Protein AF-A0A6G1KTI2-F1 (afdb_monomer_lite)

Foldseek 3Di:
DDDDVVVCVVVVVVCVVVVCVVVVVQVVVCVLLVNDHDDPPQDPVNVVVLVLQCLQPVHSNDDDPDPDGDPPSVVPDDDDDPDPPPDDDDDDDDPPCPDPVVVVVVVVVVVVVVVVVVVVPD

Organism: NCBI:txid161662

Structure (mmCIF, N/CA/C/O backbone):
data_AF-A0A6G1KTI2-F1
#
_entry.id   AF-A0A6G1KTI2-F1
#
loop_
_atom_site.group_PDB
_atom_site.id
_atom_site.type_symbol
_atom_site.label_atom_id
_atom_site.label_alt_id
_atom_site.label_comp_id
_atom_site.label_asym_id
_atom_site.label_entity_id
_atom_site.label_seq_id
_atom_site.pdbx_PDB_ins_code
_atom_site.Cartn_x
_atom_site.Cartn_y
_atom_site.Cartn_z
_atom_site.occupancy
_atom_site.B_iso_or_equiv
_atom_site.auth_seq_id
_atom_site.auth_comp_id
_atom_site.auth_asym_id
_atom_site.auth_atom_id
_atom_site.pdbx_PDB_model_num
ATOM 1 N N . MET A 1 1 ? 20.269 -8.290 -40.502 1.00 69.94 1 MET A N 1
ATOM 2 C CA . MET A 1 1 ? 21.395 -7.796 -39.679 1.00 69.94 1 MET A CA 1
ATOM 3 C C . MET A 1 1 ? 21.062 -8.122 -38.229 1.00 69.94 1 MET A C 1
ATOM 5 O O . MET A 1 1 ? 19.936 -7.845 -37.837 1.00 69.94 1 MET A O 1
ATOM 9 N N . GLY A 1 2 ? 21.939 -8.809 -37.490 1.00 82.31 2 GLY A N 1
ATOM 10 C CA . GLY A 1 2 ? 21.656 -9.246 -36.113 1.00 82.31 2 GLY A CA 1
ATOM 11 C C . GLY A 1 2 ? 21.571 -8.076 -35.126 1.00 82.31 2 GLY A C 1
ATOM 12 O O . GLY A 1 2 ? 22.158 -7.024 -35.364 1.00 82.31 2 GLY A O 1
ATOM 13 N N . VAL A 1 3 ? 20.826 -8.256 -34.033 1.00 84.88 3 VAL A N 1
ATOM 14 C CA . VAL A 1 3 ? 20.683 -7.242 -32.976 1.00 84.88 3 VAL A CA 1
ATOM 15 C C . VAL A 1 3 ? 22.023 -7.069 -32.238 1.00 84.88 3 VAL A C 1
ATOM 17 O O . VAL A 1 3 ? 22.597 -8.076 -31.815 1.00 84.88 3 VAL A O 1
ATOM 20 N N . PRO A 1 4 ? 22.528 -5.833 -32.052 1.00 86.75 4 PRO A N 1
ATOM 21 C CA . PRO A 1 4 ? 23.785 -5.593 -31.347 1.00 86.75 4 PRO A CA 1
ATOM 22 C C . PRO A 1 4 ? 23.594 -5.777 -29.832 1.00 86.75 4 PRO A C 1
ATOM 24 O O . PRO A 1 4 ? 23.149 -4.872 -29.128 1.00 86.75 4 PRO A O 1
ATOM 27 N N . PHE A 1 5 ? 23.914 -6.967 -29.321 1.00 87.94 5 PHE A N 1
ATOM 28 C CA . PHE A 1 5 ? 23.731 -7.339 -27.911 1.00 87.94 5 PHE A CA 1
ATOM 29 C C . PHE A 1 5 ? 24.566 -6.486 -26.943 1.00 87.94 5 PHE A C 1
ATOM 31 O O . PHE A 1 5 ? 24.117 -6.222 -25.833 1.00 87.94 5 PHE A O 1
ATOM 38 N N . GLU A 1 6 ? 25.734 -5.999 -27.368 1.00 90.19 6 GLU A N 1
ATOM 39 C CA . GLU A 1 6 ? 26.615 -5.132 -26.569 1.00 90.19 6 GLU A CA 1
ATOM 40 C C . GLU A 1 6 ? 25.918 -3.832 -26.148 1.00 90.19 6 GLU A C 1
ATOM 42 O O . GLU A 1 6 ? 26.058 -3.386 -25.011 1.00 90.19 6 GLU A O 1
ATOM 47 N N . ALA A 1 7 ? 25.079 -3.274 -27.026 1.00 89.62 7 ALA A N 1
ATOM 48 C CA . ALA A 1 7 ? 24.274 -2.095 -26.722 1.00 89.62 7 ALA A CA 1
ATOM 49 C C . ALA A 1 7 ? 23.108 -2.399 -25.762 1.00 89.62 7 ALA A C 1
ATOM 51 O O . ALA A 1 7 ? 22.582 -1.485 -25.133 1.00 89.62 7 ALA A O 1
ATOM 52 N N . LEU A 1 8 ? 22.700 -3.667 -25.623 1.00 89.69 8 LEU A N 1
ATOM 53 C CA . LEU A 1 8 ? 21.582 -4.089 -24.772 1.00 89.69 8 LEU A CA 1
ATOM 54 C C . LEU A 1 8 ? 22.004 -4.484 -23.355 1.00 89.69 8 LEU A C 1
ATOM 56 O O . LEU A 1 8 ? 21.176 -4.430 -22.447 1.00 89.69 8 LEU A O 1
ATOM 60 N N . ILE A 1 9 ? 23.275 -4.833 -23.140 1.00 93.25 9 ILE A N 1
ATOM 61 C CA . ILE A 1 9 ? 23.824 -5.149 -21.812 1.00 93.25 9 ILE A CA 1
ATOM 62 C C . ILE A 1 9 ? 23.525 -4.051 -20.772 1.00 93.25 9 ILE A C 1
ATOM 64 O O . ILE A 1 9 ? 22.982 -4.396 -19.718 1.00 93.25 9 ILE A O 1
ATOM 68 N N . PRO A 1 10 ? 23.798 -2.749 -21.014 1.00 93.50 10 PRO A N 1
ATOM 69 C CA . PRO A 1 10 ? 23.527 -1.720 -20.008 1.00 93.50 10 PRO A CA 1
ATOM 70 C C . PRO A 1 10 ? 22.037 -1.624 -19.660 1.00 93.50 10 PRO A C 1
ATOM 72 O O . PRO A 1 10 ? 21.684 -1.515 -18.486 1.00 93.50 10 PRO A O 1
ATOM 75 N N . TYR A 1 11 ? 21.150 -1.749 -20.650 1.00 92.69 11 TYR A N 1
ATOM 76 C CA . TYR A 1 11 ? 19.706 -1.749 -20.415 1.00 92.69 11 TYR A CA 1
ATOM 77 C C . TYR A 1 11 ? 19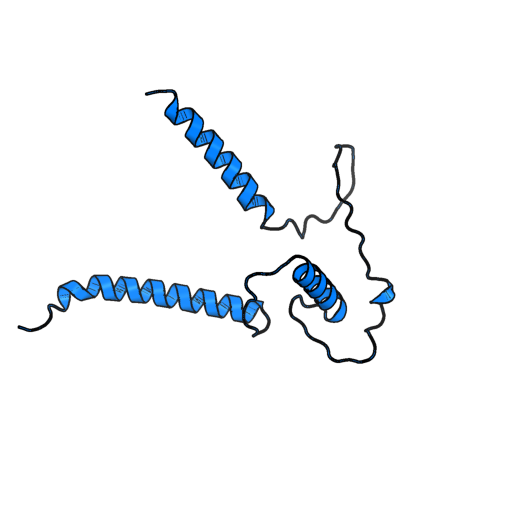.242 -2.999 -19.658 1.00 92.69 11 TYR A C 1
ATOM 79 O O . TYR A 1 11 ? 18.399 -2.896 -18.770 1.00 92.69 11 TYR A O 1
ATOM 87 N N . GLY A 1 12 ? 19.824 -4.167 -19.943 1.00 94.38 12 GLY A N 1
ATOM 88 C CA . GLY A 1 12 ? 19.548 -5.406 -19.215 1.00 94.38 12 GLY A CA 1
ATOM 89 C C . GLY A 1 12 ? 19.921 -5.307 -17.736 1.00 94.38 12 GLY A C 1
ATOM 90 O O . GLY A 1 12 ? 19.139 -5.707 -16.875 1.00 94.38 12 GLY A O 1
ATOM 91 N N . ILE A 1 13 ? 21.070 -4.698 -17.431 1.00 95.00 13 ILE A N 1
ATOM 92 C CA . ILE A 1 13 ? 21.513 -4.453 -16.053 1.00 95.00 13 ILE A CA 1
ATOM 93 C C . ILE A 1 13 ? 20.555 -3.490 -15.335 1.00 95.00 13 ILE A C 1
ATOM 95 O O . ILE A 1 13 ? 20.138 -3.765 -14.209 1.00 95.00 13 ILE A O 1
ATOM 99 N N . MET A 1 14 ? 20.148 -2.395 -15.986 1.00 95.50 14 MET A N 1
ATOM 100 C CA . MET A 1 14 ? 19.168 -1.462 -15.413 1.00 95.50 14 MET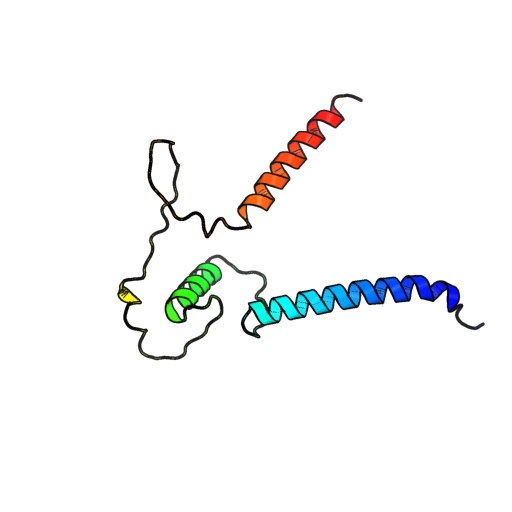 A CA 1
ATOM 101 C C . MET A 1 14 ? 17.837 -2.161 -15.112 1.00 95.50 14 MET A C 1
ATOM 103 O O . MET A 1 14 ? 17.324 -2.059 -13.997 1.00 95.50 14 MET A O 1
ATOM 107 N N . LEU A 1 15 ? 17.300 -2.921 -16.071 1.00 95.31 15 LEU A N 1
ATOM 108 C CA . LEU A 1 15 ? 16.061 -3.679 -15.889 1.00 95.31 15 LEU A CA 1
ATOM 109 C C . LEU A 1 15 ? 16.175 -4.711 -14.763 1.00 95.31 15 LEU A C 1
ATOM 111 O O . LEU A 1 15 ? 15.227 -4.872 -13.997 1.00 95.31 15 LEU A O 1
ATOM 115 N N . ALA A 1 16 ? 17.327 -5.369 -14.621 1.00 96.31 16 ALA A N 1
ATOM 116 C CA . ALA A 1 16 ? 17.562 -6.314 -13.537 1.00 96.31 16 ALA A CA 1
ATOM 117 C C . ALA A 1 16 ? 17.508 -5.624 -12.166 1.00 96.31 16 ALA A C 1
ATOM 119 O O . ALA A 1 16 ? 16.771 -6.072 -11.288 1.00 96.31 16 ALA A O 1
ATOM 120 N N . PHE A 1 17 ? 18.212 -4.504 -11.980 1.00 96.12 17 PHE A N 1
ATOM 121 C CA . PHE A 1 17 ? 18.197 -3.784 -10.703 1.00 96.12 17 PHE A CA 1
ATOM 122 C C . PHE A 1 17 ? 16.821 -3.205 -10.361 1.00 96.12 17 PHE A C 1
ATOM 124 O O . PHE A 1 17 ? 16.372 -3.330 -9.216 1.00 96.12 17 PHE A O 1
ATOM 131 N N . PHE A 1 18 ? 16.112 -2.631 -11.339 1.00 95.88 18 PHE A N 1
ATOM 132 C CA . PHE A 1 18 ? 14.739 -2.163 -11.132 1.00 95.88 18 PHE A CA 1
ATOM 133 C C . PHE A 1 18 ? 13.778 -3.322 -10.845 1.00 95.88 18 PHE A C 1
ATOM 135 O O . PHE A 1 18 ? 12.931 -3.209 -9.958 1.00 95.88 18 PHE A O 1
ATOM 142 N N . GLY A 1 19 ? 13.939 -4.454 -11.532 1.00 96.19 19 GLY A N 1
ATOM 143 C CA . GLY A 1 19 ? 13.144 -5.660 -11.320 1.00 96.19 19 GLY A CA 1
ATOM 144 C C . GLY A 1 19 ? 13.330 -6.239 -9.919 1.00 96.19 19 GLY A C 1
ATOM 145 O O . GLY A 1 19 ? 12.345 -6.473 -9.217 1.00 96.19 19 GLY A O 1
ATOM 146 N N . VAL A 1 20 ? 14.580 -6.400 -9.473 1.00 97.19 20 VAL A N 1
ATOM 147 C CA . VAL A 1 20 ? 14.909 -6.890 -8.125 1.00 97.19 20 VAL A CA 1
ATOM 148 C C . VAL A 1 20 ? 14.385 -5.935 -7.055 1.00 97.19 20 VAL A C 1
ATOM 150 O O . VAL A 1 20 ? 13.742 -6.379 -6.105 1.00 97.19 20 VAL A O 1
ATOM 153 N N . SER A 1 21 ? 14.582 -4.626 -7.225 1.00 96.31 21 SER A N 1
ATOM 154 C CA . SER A 1 21 ? 14.101 -3.623 -6.264 1.00 96.31 21 SER A CA 1
ATOM 155 C C . SER A 1 21 ? 12.571 -3.607 -6.174 1.00 96.31 21 SER A C 1
ATOM 157 O O . SER A 1 21 ? 12.007 -3.605 -5.077 1.00 96.31 21 SER A O 1
ATOM 159 N N . GLY A 1 22 ? 11.880 -3.656 -7.318 1.00 94.88 22 GLY A N 1
ATOM 160 C CA . GLY A 1 22 ? 10.418 -3.685 -7.381 1.00 94.88 22 GLY A CA 1
ATOM 161 C C . GLY A 1 22 ? 9.826 -4.960 -6.778 1.00 94.88 22 GLY A C 1
ATOM 162 O O . GLY A 1 22 ? 8.899 -4.891 -5.965 1.00 94.88 22 GLY A O 1
ATOM 163 N N . ALA A 1 23 ? 10.386 -6.123 -7.117 1.00 94.38 23 ALA A N 1
ATOM 164 C CA . ALA A 1 23 ? 9.966 -7.406 -6.559 1.00 94.38 23 ALA A CA 1
ATOM 165 C C . ALA A 1 23 ? 10.238 -7.487 -5.048 1.00 94.38 23 ALA A C 1
ATOM 167 O O . ALA A 1 23 ? 9.361 -7.910 -4.289 1.00 94.38 23 ALA A O 1
ATOM 168 N N . GLY A 1 24 ? 11.409 -7.018 -4.605 1.00 94.62 24 GLY A N 1
ATOM 169 C CA . GLY A 1 24 ? 11.790 -6.960 -3.196 1.00 94.62 24 GLY A CA 1
ATOM 170 C C . GLY A 1 24 ? 10.813 -6.119 -2.376 1.00 94.62 24 GLY A C 1
ATOM 171 O O . GLY A 1 24 ? 10.233 -6.608 -1.405 1.00 94.62 24 GLY A O 1
ATOM 172 N N . LEU A 1 25 ? 10.540 -4.885 -2.809 1.00 93.19 25 LEU A N 1
ATOM 173 C CA . LEU A 1 25 ? 9.608 -4.000 -2.107 1.00 93.19 25 LEU A CA 1
ATOM 174 C C . LEU A 1 25 ? 8.170 -4.540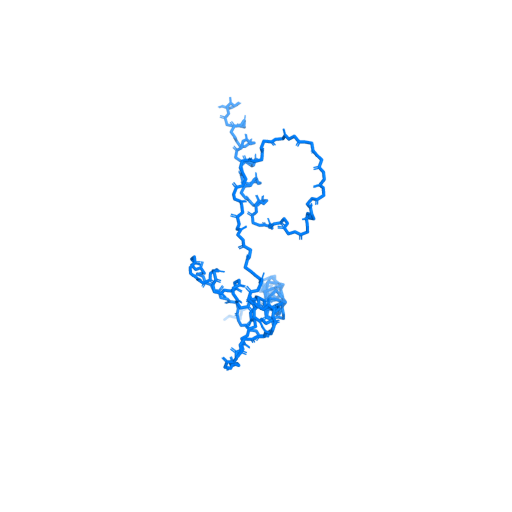 -2.118 1.00 93.19 25 LEU A C 1
ATOM 176 O O . LEU A 1 25 ? 7.463 -4.448 -1.112 1.00 93.19 25 LEU A O 1
ATOM 180 N N . SER A 1 26 ? 7.738 -5.137 -3.231 1.00 90.56 26 SER A N 1
ATOM 181 C CA . SER A 1 26 ? 6.420 -5.771 -3.340 1.00 90.56 26 SER A CA 1
ATOM 182 C C . SER A 1 26 ? 6.265 -6.922 -2.340 1.00 90.56 26 SER A C 1
ATOM 184 O O . SER A 1 26 ? 5.268 -6.992 -1.616 1.00 90.56 26 SER A O 1
ATOM 186 N N . LYS A 1 27 ? 7.286 -7.780 -2.220 1.00 91.81 27 LYS A N 1
ATOM 187 C CA . LYS A 1 27 ? 7.290 -8.900 -1.274 1.00 91.81 27 LYS A CA 1
ATOM 188 C C . LYS A 1 27 ? 7.261 -8.423 0.176 1.00 91.81 27 LYS A C 1
ATOM 190 O O . LYS A 1 27 ? 6.450 -8.928 0.950 1.00 91.81 27 LYS A O 1
ATOM 195 N N . LEU A 1 28 ? 8.078 -7.430 0.529 1.00 92.44 28 LEU A N 1
ATOM 196 C CA . LEU A 1 28 ? 8.099 -6.864 1.881 1.00 92.44 28 LEU A CA 1
ATOM 197 C C . LEU A 1 28 ? 6.739 -6.271 2.263 1.00 92.44 28 LEU A C 1
ATOM 199 O O . LEU A 1 28 ? 6.203 -6.594 3.322 1.00 92.44 28 LEU A O 1
ATOM 203 N N . ARG A 1 29 ? 6.120 -5.487 1.372 1.00 89.44 29 ARG A N 1
ATOM 204 C CA . ARG A 1 29 ? 4.772 -4.939 1.597 1.00 89.44 29 ARG A CA 1
ATOM 205 C C . ARG A 1 29 ? 3.722 -6.037 1.731 1.00 89.44 29 ARG A C 1
ATOM 207 O O . ARG A 1 29 ? 2.785 -5.895 2.511 1.00 89.44 29 ARG A O 1
ATOM 214 N N . HIS A 1 30 ? 3.850 -7.129 0.987 1.00 89.31 30 HIS A N 1
ATOM 215 C CA . HIS A 1 30 ? 2.936 -8.260 1.107 1.00 89.31 30 HIS A CA 1
ATOM 216 C C . HIS A 1 30 ? 3.071 -8.967 2.463 1.00 89.31 30 HIS A C 1
ATOM 218 O O . HIS A 1 30 ? 2.065 -9.308 3.081 1.00 89.31 30 HIS A O 1
ATOM 224 N N . MET A 1 31 ? 4.300 -9.117 2.964 1.00 89.69 31 MET A N 1
ATOM 225 C CA . MET A 1 31 ? 4.569 -9.698 4.283 1.00 89.69 31 MET A CA 1
ATOM 226 C C . MET A 1 31 ? 4.071 -8.796 5.420 1.00 89.69 31 MET A C 1
ATOM 228 O O . MET A 1 31 ? 3.382 -9.277 6.314 1.00 89.69 31 MET A O 1
ATOM 232 N N . GLN A 1 32 ? 4.323 -7.486 5.346 1.00 86.88 32 GLN A N 1
ATOM 233 C CA . GLN A 1 32 ? 3.835 -6.508 6.330 1.00 86.88 32 GLN A CA 1
ATOM 234 C C . GLN A 1 32 ? 2.303 -6.456 6.411 1.00 86.88 32 GLN A C 1
ATOM 236 O O . GLN A 1 32 ? 1.741 -6.214 7.472 1.00 86.88 32 GLN A O 1
ATOM 241 N N . ASN A 1 33 ? 1.611 -6.720 5.301 1.00 88.25 33 ASN A N 1
ATOM 242 C CA . ASN A 1 33 ? 0.149 -6.758 5.248 1.00 88.25 33 ASN A CA 1
ATOM 243 C C . ASN A 1 33 ? -0.448 -8.119 5.652 1.00 88.25 33 ASN A C 1
ATOM 245 O O . ASN A 1 33 ? -1.626 -8.365 5.386 1.00 88.25 33 ASN A O 1
ATOM 249 N N . GLY A 1 34 ? 0.340 -9.014 6.259 1.00 85.06 34 GLY A N 1
ATOM 250 C CA . GLY A 1 34 ? -0.125 -10.336 6.684 1.00 85.06 34 GLY A CA 1
ATOM 251 C C . GLY A 1 34 ? -0.497 -11.243 5.509 1.00 85.06 34 GLY A C 1
ATOM 252 O O . GLY A 1 34 ? -1.454 -12.005 5.595 1.00 85.06 34 GLY A O 1
ATOM 253 N N . GLY A 1 35 ? 0.201 -11.110 4.376 1.00 86.38 35 GLY A N 1
ATOM 254 C CA . GLY A 1 35 ? -0.068 -11.891 3.166 1.00 86.38 35 GLY A CA 1
ATOM 255 C C . GLY A 1 35 ? -1.266 -11.397 2.353 1.00 86.38 35 GLY A C 1
ATOM 256 O O . GLY A 1 35 ? -1.704 -12.067 1.420 1.00 86.38 35 GLY A O 1
ATOM 257 N N . LYS A 1 36 ? -1.811 -10.216 2.663 1.00 86.25 36 LYS A N 1
ATOM 258 C CA . LYS A 1 36 ? -2.872 -9.586 1.866 1.00 86.25 36 LYS A CA 1
ATOM 259 C C . LYS A 1 36 ? -2.286 -8.546 0.907 1.00 86.25 36 LYS A C 1
ATOM 261 O O . LYS A 1 36 ? -1.201 -7.999 1.119 1.00 86.25 36 LYS A O 1
ATOM 266 N N . ARG A 1 37 ? -2.985 -8.287 -0.202 1.00 85.94 37 ARG A N 1
ATOM 267 C CA . ARG A 1 37 ? -2.628 -7.193 -1.122 1.00 85.94 37 ARG A CA 1
ATOM 268 C C . ARG A 1 37 ? -2.893 -5.843 -0.449 1.00 85.94 37 ARG A C 1
ATOM 270 O O . ARG A 1 37 ? -3.861 -5.699 0.293 1.00 85.94 37 ARG A O 1
ATOM 277 N N . GLY A 1 38 ? -2.032 -4.860 -0.710 1.00 85.69 38 GLY A N 1
ATOM 278 C CA . GLY A 1 38 ? -2.220 -3.501 -0.201 1.00 85.69 38 GLY A CA 1
ATOM 279 C C . GLY A 1 38 ? -3.463 -2.853 -0.814 1.00 85.69 38 GLY A C 1
ATOM 280 O O . GLY A 1 38 ? -3.662 -2.936 -2.025 1.00 85.69 38 GLY A O 1
ATOM 281 N N . ARG A 1 39 ? -4.295 -2.213 0.016 1.00 86.56 39 ARG A N 1
ATOM 282 C CA . ARG A 1 39 ? -5.454 -1.446 -0.456 1.00 86.56 39 ARG A CA 1
ATOM 283 C C . ARG A 1 39 ? -4.988 -0.076 -0.953 1.00 86.56 39 ARG A C 1
ATOM 285 O O . ARG A 1 39 ? -4.239 0.611 -0.261 1.00 86.56 39 ARG A O 1
ATOM 292 N N . HIS A 1 40 ? -5.430 0.301 -2.146 1.00 89.19 40 HIS A N 1
ATOM 293 C CA . HIS A 1 40 ? -5.247 1.639 -2.705 1.00 89.19 40 HIS A CA 1
ATOM 294 C C . HIS A 1 40 ? -6.541 2.447 -2.550 1.00 89.19 40 HIS A C 1
ATOM 296 O O . HIS A 1 40 ? -7.603 1.870 -2.330 1.00 89.19 40 HIS A O 1
ATOM 302 N N . SER A 1 41 ? -6.453 3.773 -2.671 1.00 90.19 41 SER A N 1
ATOM 303 C CA . SER A 1 41 ? -7.624 4.666 -2.647 1.00 90.19 41 SER A CA 1
ATOM 304 C C . SER A 1 41 ? -8.461 4.579 -1.359 1.00 90.19 41 SER A C 1
ATOM 306 O O . SER A 1 41 ? -9.684 4.549 -1.410 1.00 90.19 41 SER A O 1
ATOM 308 N N . VAL A 1 42 ? -7.795 4.526 -0.199 1.00 89.00 42 VAL A N 1
ATOM 309 C CA . VAL A 1 42 ? -8.445 4.390 1.116 1.00 89.00 42 VAL A CA 1
ATOM 310 C C . VAL A 1 42 ? -9.133 5.700 1.518 1.00 89.00 42 VAL A C 1
ATOM 312 O O . VAL A 1 42 ? -8.459 6.705 1.788 1.00 89.00 42 VAL A O 1
ATOM 315 N N . ASP A 1 43 ? -10.461 5.671 1.589 1.00 93.31 43 ASP A N 1
ATOM 316 C CA . ASP A 1 43 ? -11.305 6.799 1.981 1.00 93.31 43 ASP A CA 1
ATOM 317 C C . ASP A 1 43 ? -11.388 6.970 3.513 1.00 93.31 43 ASP A C 1
ATOM 319 O O . ASP A 1 43 ? -10.721 6.281 4.293 1.00 93.31 43 ASP A O 1
ATOM 323 N N . GLN A 1 44 ? -12.164 7.954 3.976 1.00 91.62 44 GLN A N 1
ATOM 324 C CA . GLN A 1 44 ? -12.299 8.207 5.415 1.00 91.62 44 GLN A CA 1
ATOM 325 C C . GLN A 1 44 ? -13.071 7.094 6.131 1.00 91.62 44 GLN A C 1
ATOM 327 O O . GLN A 1 44 ? -12.764 6.798 7.287 1.00 91.62 44 GLN A O 1
ATOM 332 N N . TRP A 1 45 ? -14.036 6.466 5.455 1.00 91.44 45 TRP A N 1
ATOM 333 C CA . TRP A 1 45 ? -14.789 5.338 5.996 1.00 91.44 45 TRP A CA 1
ATOM 334 C C . TRP A 1 45 ? -13.880 4.126 6.211 1.00 91.44 45 TRP A C 1
ATOM 336 O O . TRP A 1 45 ? -13.812 3.582 7.313 1.00 91.44 45 TRP A O 1
ATOM 346 N N . ASP A 1 46 ? -13.099 3.762 5.200 1.00 90.81 46 ASP A N 1
ATOM 347 C CA . ASP A 1 46 ? -12.149 2.659 5.238 1.00 90.81 46 ASP A CA 1
ATOM 348 C C . ASP A 1 46 ? -11.105 2.854 6.331 1.00 90.81 46 ASP A C 1
ATOM 350 O O . ASP A 1 46 ? -10.743 1.902 7.018 1.00 90.81 46 ASP A O 1
ATOM 354 N N . ARG A 1 47 ? -10.639 4.087 6.556 1.00 89.25 47 ARG A N 1
ATOM 355 C CA . ARG A 1 47 ? -9.721 4.380 7.668 1.00 89.25 47 ARG A CA 1
ATOM 356 C C . ARG A 1 47 ? -10.355 4.084 9.023 1.00 89.25 47 ARG A C 1
ATOM 358 O O . ARG A 1 47 ? -9.676 3.544 9.893 1.00 89.25 47 ARG A O 1
ATOM 365 N N . GLN A 1 48 ? -11.632 4.419 9.210 1.00 90.75 48 GLN A N 1
ATOM 366 C CA . GLN A 1 48 ? -12.348 4.096 10.446 1.00 90.75 48 GLN A CA 1
ATOM 367 C C . GLN A 1 48 ? -12.594 2.589 10.589 1.00 90.75 48 GLN A C 1
ATOM 369 O O . GLN A 1 48 ? -12.438 2.050 11.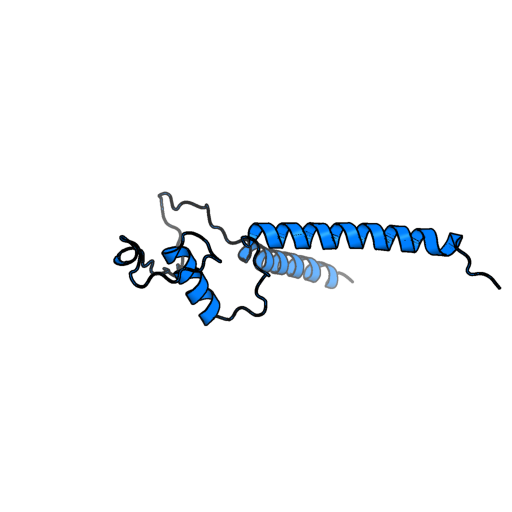684 1.00 90.75 48 GLN A O 1
ATOM 374 N N . MET A 1 49 ? -12.908 1.895 9.492 1.00 91.19 49 MET A N 1
ATOM 375 C CA . MET A 1 49 ? -13.095 0.443 9.503 1.00 91.19 49 MET A CA 1
ATOM 376 C C . MET A 1 49 ? -11.792 -0.312 9.783 1.00 91.19 49 MET A C 1
ATOM 378 O O . MET A 1 49 ? -11.794 -1.225 10.598 1.00 91.19 49 MET A O 1
ATOM 382 N N . MET A 1 50 ? -10.655 0.109 9.220 1.00 90.88 50 MET A N 1
ATOM 383 C CA . MET A 1 50 ? -9.357 -0.497 9.549 1.00 90.88 50 MET A CA 1
ATOM 384 C C . MET A 1 50 ? -8.978 -0.305 11.023 1.00 90.88 50 MET A C 1
ATOM 386 O O . MET A 1 50 ? -8.401 -1.201 11.631 1.00 90.88 50 MET A O 1
ATOM 390 N N . GLU A 1 51 ? -9.306 0.846 11.617 1.00 90.00 51 GLU A N 1
ATOM 391 C CA . GLU A 1 51 ? -9.080 1.086 13.047 1.00 90.00 51 GLU A CA 1
ATOM 392 C C . GLU A 1 51 ? -9.995 0.210 13.915 1.00 90.00 51 GLU A C 1
ATOM 394 O O . GLU A 1 51 ? -9.575 -0.353 14.924 1.00 90.00 51 GLU A O 1
ATOM 399 N N . ARG A 1 52 ? -11.255 0.036 13.508 1.00 90.19 52 ARG A N 1
ATOM 400 C CA . ARG A 1 52 ? -12.165 -0.935 14.126 1.00 90.19 52 ARG A CA 1
ATOM 401 C C . ARG A 1 52 ? -11.598 -2.356 14.046 1.00 90.19 52 ARG A C 1
ATOM 403 O O . ARG A 1 52 ? -11.589 -3.049 15.058 1.00 90.19 52 ARG A O 1
ATOM 410 N N . ASP A 1 53 ? -11.109 -2.778 12.887 1.00 90.94 53 ASP A N 1
ATOM 411 C CA . ASP A 1 53 ? -10.594 -4.133 12.676 1.00 90.94 53 ASP A CA 1
ATOM 412 C C . ASP A 1 53 ? -9.287 -4.378 13.450 1.00 90.94 53 ASP A C 1
ATOM 414 O O . ASP A 1 53 ? -9.113 -5.453 14.035 1.00 90.94 53 ASP A O 1
ATOM 418 N N . ARG A 1 54 ? -8.421 -3.358 13.571 1.00 89.56 54 ARG A N 1
ATOM 419 C CA . ARG A 1 54 ? -7.255 -3.367 14.475 1.00 89.56 54 ARG A CA 1
ATOM 420 C C . ARG A 1 54 ? -7.678 -3.615 15.919 1.00 89.56 54 ARG A C 1
ATOM 422 O O . ARG A 1 54 ? -7.033 -4.401 16.600 1.00 89.56 54 ARG A O 1
ATOM 429 N N . ARG A 1 55 ? -8.767 -2.997 16.383 1.00 89.25 55 ARG A N 1
ATOM 430 C CA . ARG A 1 55 ? -9.287 -3.214 17.745 1.00 89.25 55 ARG A CA 1
ATOM 431 C C . ARG A 1 55 ? -9.902 -4.596 17.942 1.00 89.25 55 ARG A C 1
ATOM 433 O O . ARG A 1 55 ? -9.776 -5.165 19.018 1.00 89.25 55 ARG A O 1
ATOM 440 N N . LEU A 1 56 ? -10.552 -5.143 16.916 1.00 89.50 56 LEU A N 1
ATOM 441 C CA . LEU A 1 56 ? -11.172 -6.469 16.991 1.00 89.50 56 LEU A CA 1
ATOM 442 C C . LEU A 1 56 ? -10.158 -7.614 16.923 1.00 89.50 56 LEU A C 1
ATOM 444 O O . LEU A 1 56 ? -10.384 -8.658 17.524 1.00 89.50 56 LEU A O 1
ATOM 448 N N . THR A 1 57 ? -9.066 -7.445 16.176 1.00 87.19 57 THR A N 1
ATOM 449 C CA . THR A 1 57 ? -8.133 -8.543 15.860 1.00 87.19 57 THR A CA 1
ATOM 450 C C . THR A 1 57 ? -6.700 -8.311 16.331 1.00 87.19 57 THR A C 1
ATOM 452 O O . THR A 1 57 ? -5.876 -9.215 16.244 1.00 87.19 57 THR A O 1
ATOM 455 N N . GLY A 1 58 ? -6.368 -7.104 16.792 1.00 85.38 58 GLY A N 1
ATOM 456 C CA . GLY A 1 58 ? -4.999 -6.688 17.105 1.00 85.38 58 GLY A CA 1
ATOM 457 C C . GLY A 1 58 ? -4.143 -6.363 15.875 1.00 85.38 58 GLY A C 1
ATOM 458 O O . GLY A 1 58 ? -3.025 -5.876 16.025 1.00 85.38 58 GLY A O 1
ATOM 459 N N . PHE A 1 59 ? -4.647 -6.585 14.654 1.00 84.94 59 PHE A N 1
ATOM 460 C CA . PHE A 1 59 ? -3.904 -6.382 13.410 1.00 84.94 59 PHE A CA 1
ATOM 461 C C . PHE A 1 59 ? -4.665 -5.466 12.447 1.00 84.94 59 PHE A C 1
ATOM 463 O O . PHE A 1 59 ? -5.846 -5.669 12.185 1.00 84.94 59 PHE A O 1
ATOM 470 N N . LEU A 1 60 ? -3.982 -4.483 11.844 1.00 81.75 60 LEU A N 1
ATOM 471 C CA . LEU A 1 60 ? -4.600 -3.459 10.977 1.00 81.75 60 LEU A CA 1
ATOM 472 C C . LEU A 1 60 ? -5.340 -4.037 9.749 1.00 81.75 60 LEU A C 1
ATOM 474 O O . LEU A 1 60 ? -6.140 -3.357 9.110 1.00 81.75 60 LEU A O 1
ATOM 478 N N . ARG A 1 61 ? -5.021 -5.279 9.368 1.00 82.38 61 ARG A N 1
ATOM 479 C CA . ARG A 1 61 ? -5.600 -5.998 8.218 1.00 82.38 61 ARG A CA 1
ATOM 480 C C . ARG A 1 61 ? -6.216 -7.345 8.623 1.00 82.38 61 ARG A C 1
ATOM 482 O O . ARG A 1 61 ? -6.486 -8.192 7.760 1.00 82.38 61 ARG A O 1
ATOM 489 N N . GLY A 1 62 ? -6.387 -7.571 9.925 1.00 85.81 62 GLY A N 1
ATOM 490 C CA . GLY A 1 62 ? -7.002 -8.779 10.457 1.00 85.81 62 GLY A CA 1
ATOM 491 C C . GLY A 1 62 ? -8.493 -8.775 10.149 1.00 85.81 62 GLY A C 1
ATOM 492 O O . GLY A 1 62 ? -9.151 -7.749 10.259 1.00 85.81 62 GLY A O 1
ATOM 493 N N . GLN A 1 63 ? -9.018 -9.914 9.708 1.00 87.00 63 GLN A N 1
ATOM 494 C CA . GLN A 1 63 ? -10.458 -10.108 9.563 1.00 87.00 63 GLN A CA 1
ATOM 495 C C . GLN A 1 63 ? -10.884 -11.198 10.530 1.00 87.00 63 GLN A C 1
ATOM 497 O O . GLN A 1 63 ? -10.163 -12.177 10.710 1.00 87.00 63 GLN A O 1
ATOM 502 N N . THR A 1 64 ? -12.036 -10.998 11.154 1.00 88.00 64 THR A N 1
ATOM 503 C CA . THR A 1 64 ? -12.660 -11.953 12.062 1.00 88.00 64 THR A CA 1
ATOM 504 C C . THR A 1 64 ? -14.131 -12.067 11.689 1.00 88.00 64 THR A C 1
ATOM 506 O O . THR A 1 64 ? -14.786 -11.062 11.413 1.00 88.00 64 THR A O 1
ATOM 509 N N . ASP A 1 65 ? -14.619 -13.295 11.629 1.00 91.38 65 ASP A N 1
ATOM 510 C CA . ASP A 1 65 ? -15.996 -13.689 11.331 1.00 91.38 65 ASP A CA 1
ATOM 511 C C . ASP A 1 65 ? -16.759 -14.126 12.595 1.00 91.38 65 ASP A C 1
ATOM 513 O O . ASP A 1 65 ? -17.903 -14.571 12.521 1.00 91.38 65 ASP A O 1
ATOM 517 N N . ASN A 1 66 ? -16.148 -13.965 13.774 1.00 89.31 66 ASN A N 1
ATOM 518 C CA . ASN A 1 66 ? -16.760 -14.308 15.052 1.00 89.31 66 ASN A CA 1
ATOM 519 C C . ASN A 1 66 ? -18.038 -13.491 15.297 1.00 89.31 66 ASN A C 1
ATOM 521 O O . ASN A 1 66 ? -18.026 -12.261 15.268 1.00 89.31 66 ASN A O 1
ATOM 525 N N . VAL A 1 67 ? -19.134 -14.185 15.622 1.00 90.38 67 VAL A N 1
ATOM 526 C CA . VAL A 1 67 ? -20.446 -13.566 15.897 1.00 90.38 67 VAL A CA 1
ATOM 527 C C . VAL A 1 67 ? -20.403 -12.670 17.140 1.00 90.38 67 VAL A C 1
ATOM 529 O O . VAL A 1 67 ? -21.055 -11.628 17.184 1.00 90.38 67 VAL A O 1
ATOM 532 N N . ARG A 1 68 ? -19.629 -13.064 18.161 1.00 90.25 68 ARG A N 1
ATOM 533 C CA . ARG A 1 68 ? -19.458 -12.302 19.402 1.00 90.25 68 ARG A CA 1
ATOM 534 C C . ARG A 1 68 ? -18.090 -11.627 19.421 1.00 90.25 68 ARG A C 1
ATOM 536 O O . ARG A 1 68 ? -17.073 -12.280 19.201 1.00 90.25 68 ARG A O 1
ATOM 543 N N . ALA A 1 69 ? -18.082 -10.328 19.713 1.00 88.25 69 ALA A N 1
ATOM 544 C CA . ALA A 1 69 ? -16.855 -9.552 19.845 1.00 88.25 69 ALA A CA 1
ATOM 545 C C . ALA A 1 69 ? -15.992 -10.058 21.021 1.00 88.25 69 ALA A C 1
ATOM 547 O O . ALA A 1 69 ? -16.539 -10.570 22.005 1.00 88.25 69 ALA A O 1
ATOM 548 N N . PRO A 1 70 ? -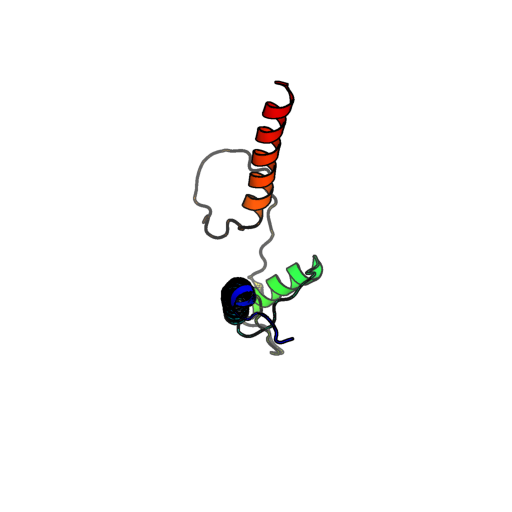14.656 -9.911 20.941 1.00 88.56 70 PRO A N 1
ATOM 549 C CA . PRO A 1 70 ? -13.771 -10.296 22.029 1.00 88.56 70 PRO A CA 1
ATOM 550 C C . PRO A 1 70 ? -14.042 -9.458 23.292 1.00 88.56 70 PRO A C 1
ATOM 552 O O . PRO A 1 70 ? -14.390 -8.274 23.194 1.00 88.56 70 PRO A O 1
ATOM 555 N N . PRO A 1 71 ? -13.871 -10.049 24.489 1.00 85.75 71 PRO A N 1
ATOM 556 C CA . PRO A 1 71 ? -14.041 -9.330 25.745 1.00 85.75 71 PRO A CA 1
ATOM 557 C C . PRO A 1 71 ? -13.046 -8.163 25.825 1.00 85.75 71 PRO A C 1
ATOM 559 O O . PRO A 1 71 ? -11.887 -8.298 25.442 1.00 85.75 71 PRO A O 1
ATOM 562 N N . GLY A 1 72 ? -13.504 -7.002 26.297 1.00 85.00 72 GLY A N 1
ATOM 563 C CA . GLY A 1 72 ? -12.701 -5.772 26.360 1.00 85.00 72 GLY A CA 1
ATOM 564 C C . GLY A 1 72 ? -12.828 -4.847 25.144 1.00 85.00 72 GLY A C 1
ATOM 565 O O . GLY A 1 72 ? -12.466 -3.675 25.245 1.00 85.00 72 GLY A O 1
ATOM 566 N N . PHE A 1 73 ? -13.428 -5.297 24.032 1.00 88.12 73 PHE A N 1
ATOM 567 C CA . PHE A 1 73 ? -13.734 -4.409 22.900 1.00 88.12 73 PHE A CA 1
ATOM 568 C C . PHE A 1 73 ? -14.662 -3.251 23.309 1.00 88.12 73 PHE A C 1
ATOM 570 O O . PHE A 1 73 ? -14.487 -2.122 22.847 1.00 88.12 73 PHE A O 1
ATOM 577 N N . GLU A 1 74 ? -15.583 -3.512 24.238 1.00 86.56 74 GLU A N 1
ATOM 578 C CA . GLU A 1 74 ? -16.548 -2.552 24.796 1.00 86.56 74 GLU A CA 1
ATOM 579 C C . GLU A 1 74 ? -15.879 -1.300 25.385 1.00 86.56 74 GLU A C 1
ATOM 581 O O . GLU A 1 74 ? -16.394 -0.194 25.237 1.00 86.56 74 GLU A O 1
ATOM 586 N N . LEU A 1 75 ? -14.702 -1.461 25.996 1.00 86.19 75 LEU A N 1
ATOM 587 C CA . LEU A 1 75 ? -13.972 -0.387 26.679 1.00 86.19 75 LEU A CA 1
ATOM 588 C C . LEU A 1 75 ? -12.879 0.249 25.804 1.00 86.19 75 LEU A C 1
ATOM 590 O O . LEU A 1 75 ? -12.253 1.230 26.192 1.00 86.19 75 LEU A O 1
ATOM 594 N N . SER A 1 76 ? -12.645 -0.288 24.607 1.00 82.56 76 SER A N 1
ATOM 595 C CA . SER A 1 76 ? -11.531 0.089 23.728 1.00 82.56 76 SER A CA 1
ATOM 596 C C . SER A 1 76 ? -11.860 1.240 22.766 1.00 82.56 76 SER A C 1
ATOM 598 O O . SER A 1 76 ? -11.355 1.280 21.643 1.00 82.56 76 SER A O 1
ATOM 600 N N . HIS A 1 77 ? -12.754 2.162 23.136 1.00 83.75 77 HIS A N 1
ATOM 601 C CA . HIS A 1 77 ? -13.157 3.281 22.273 1.00 83.75 77 HIS A CA 1
ATOM 602 C C . HIS A 1 77 ? -12.363 4.559 22.593 1.00 83.75 77 HIS A C 1
ATOM 604 O O . HIS A 1 77 ? -12.754 5.310 23.487 1.00 83.75 77 HIS A O 1
ATOM 610 N N . PRO A 1 78 ? -11.261 4.847 21.870 1.00 83.69 78 PRO A N 1
ATOM 611 C CA . PRO A 1 78 ? -10.545 6.099 22.037 1.00 83.69 78 PRO A CA 1
ATOM 612 C C . PRO A 1 78 ? -11.279 7.236 21.325 1.00 83.69 78 PRO A C 1
ATOM 614 O O . PRO A 1 78 ? -11.604 7.150 20.137 1.00 83.69 78 PRO A O 1
ATOM 617 N N . TRP A 1 79 ? -11.463 8.344 22.034 1.00 84.69 79 TRP A N 1
ATOM 618 C CA . TRP A 1 79 ? -11.823 9.617 21.423 1.00 84.69 79 TRP A CA 1
ATOM 619 C C . TRP A 1 79 ? -10.544 10.355 21.053 1.00 84.69 79 TRP A C 1
ATOM 621 O O . TRP A 1 79 ? -9.678 10.590 21.894 1.00 84.69 79 TRP A O 1
ATOM 631 N N . LYS A 1 80 ? -10.404 10.700 19.771 1.00 82.62 80 LYS A N 1
ATOM 632 C CA . LYS A 1 80 ? -9.255 11.476 19.304 1.00 82.62 80 LYS A CA 1
ATOM 633 C C . LYS A 1 80 ? -9.438 12.917 19.755 1.00 82.62 80 LYS A C 1
ATOM 635 O O . LYS A 1 80 ? -10.346 13.596 19.285 1.00 82.62 80 LYS A O 1
ATOM 640 N N . VAL A 1 81 ? -8.569 13.379 20.645 1.00 85.44 81 VAL A N 1
ATOM 641 C CA . VAL A 1 81 ? -8.516 14.785 21.042 1.00 85.44 81 VAL A CA 1
ATOM 642 C C . VAL A 1 81 ? -7.688 15.529 19.999 1.00 85.44 81 VAL A C 1
ATOM 644 O O . VAL A 1 81 ? -6.483 15.317 19.885 1.00 85.44 81 VAL A O 1
ATOM 647 N N . SER A 1 82 ? -8.325 16.379 19.196 1.00 70.44 82 SER A N 1
ATOM 648 C CA . SER A 1 82 ? -7.606 17.307 18.322 1.00 70.44 82 SER A CA 1
ATOM 649 C C . SER A 1 82 ? -7.027 18.430 19.183 1.00 70.44 82 SER A C 1
ATOM 651 O O . SER A 1 82 ? -7.756 19.322 19.611 1.00 70.44 82 SER A O 1
ATOM 653 N N . GLY A 1 83 ? -5.734 18.367 19.492 1.00 64.12 83 GLY A N 1
ATOM 654 C CA . GLY A 1 83 ? -5.075 19.395 20.289 1.00 64.12 83 GLY A CA 1
ATOM 655 C C . GLY A 1 83 ? -4.718 20.629 19.459 1.00 64.12 83 GLY A C 1
ATOM 656 O O . GLY A 1 83 ? -3.924 20.532 18.527 1.00 64.12 83 GLY A O 1
ATOM 657 N N . VAL A 1 84 ? -5.201 21.805 19.868 1.00 55.06 84 VAL A N 1
ATOM 658 C CA . VAL A 1 84 ? -4.304 22.966 19.945 1.00 55.06 84 VAL A CA 1
ATOM 659 C C . VAL A 1 84 ? -3.465 22.705 21.189 1.00 55.06 84 VAL A C 1
ATOM 661 O O . VAL A 1 84 ? -3.927 22.911 22.309 1.00 55.06 84 VAL A O 1
ATOM 664 N N . VAL A 1 85 ? -2.268 22.149 21.007 1.00 52.00 85 VAL A N 1
ATOM 665 C CA . VAL A 1 85 ? -1.305 22.025 22.103 1.00 52.00 85 VAL A CA 1
ATOM 666 C C . VAL A 1 85 ? -0.792 23.433 22.382 1.00 52.00 85 VAL A C 1
ATOM 668 O O . VAL A 1 85 ? 0.150 23.904 21.752 1.00 52.00 85 VAL A O 1
ATOM 671 N N . ALA A 1 86 ? -1.461 24.140 23.290 1.00 43.12 86 ALA A N 1
ATOM 672 C CA . ALA A 1 86 ? -0.833 25.244 23.988 1.00 43.12 86 ALA A CA 1
ATOM 673 C C . ALA A 1 86 ? 0.214 24.622 24.913 1.00 43.12 86 ALA A C 1
ATOM 675 O O . ALA A 1 86 ? -0.126 23.848 25.809 1.00 43.12 86 ALA A O 1
ATOM 676 N N . GLU A 1 87 ? 1.485 24.918 24.653 1.00 46.00 87 GLU A N 1
ATOM 677 C CA . GLU A 1 87 ? 2.580 24.567 25.544 1.00 46.00 87 GLU A CA 1
ATOM 678 C C . GLU A 1 87 ? 2.232 24.982 26.975 1.00 46.00 87 GLU A C 1
ATOM 680 O O . GLU A 1 87 ? 2.110 26.169 27.274 1.00 46.00 87 GLU A O 1
ATOM 685 N N . ARG A 1 88 ? 2.081 24.010 27.876 1.00 42.44 88 ARG A N 1
ATOM 686 C CA . ARG A 1 88 ? 2.493 24.172 29.269 1.00 42.44 88 ARG A CA 1
ATOM 687 C C . ARG A 1 88 ? 2.587 22.821 29.967 1.00 42.44 88 ARG A C 1
ATOM 689 O O . ARG A 1 88 ? 1.585 22.204 30.295 1.00 42.44 88 ARG A O 1
ATOM 696 N N . GLY A 1 89 ? 3.834 22.444 30.243 1.00 42.59 89 GLY A N 1
ATOM 697 C CA . GLY A 1 89 ? 4.220 21.802 31.494 1.00 42.59 89 GLY A CA 1
ATOM 698 C C . GLY A 1 89 ? 3.755 20.369 31.717 1.00 42.59 89 GLY A C 1
ATOM 699 O O . GLY A 1 89 ? 2.784 20.140 32.423 1.00 42.59 89 GLY A O 1
ATOM 700 N N . GLY A 1 90 ? 4.595 19.428 31.287 1.00 43.50 90 GLY A N 1
ATOM 701 C CA . GLY A 1 90 ? 4.819 18.193 32.032 1.00 43.50 90 GLY A CA 1
ATOM 702 C C . GLY A 1 90 ? 3.957 16.991 31.649 1.00 43.50 90 GLY A C 1
ATOM 703 O O . GLY A 1 90 ? 2.740 17.062 31.582 1.00 43.50 90 GLY A O 1
ATOM 704 N N . GLN A 1 91 ? 4.663 15.861 31.565 1.00 40.56 91 GLN A N 1
ATOM 705 C CA . GLN A 1 91 ? 4.189 14.481 31.707 1.00 40.56 91 GLN A CA 1
ATOM 706 C C . GLN A 1 91 ? 3.772 13.754 30.417 1.00 40.56 91 GLN A C 1
ATOM 708 O O . GLN A 1 91 ? 2.640 13.795 29.954 1.00 40.56 91 GLN A O 1
ATOM 713 N N . CYS A 1 92 ? 4.762 13.021 29.896 1.00 40.16 92 CYS A N 1
ATOM 714 C CA . CYS A 1 92 ? 4.667 11.638 29.425 1.00 40.16 92 CYS A CA 1
ATOM 715 C C . CYS A 1 92 ? 3.419 11.259 28.611 1.00 40.16 92 CYS A C 1
ATOM 717 O O . CYS A 1 92 ? 2.615 10.441 29.048 1.00 40.16 92 CYS A O 1
ATOM 719 N N . ALA A 1 93 ? 3.315 11.769 27.384 1.00 42.22 93 ALA A N 1
ATOM 720 C CA . ALA A 1 93 ? 2.624 11.047 26.323 1.00 42.22 93 ALA A CA 1
ATOM 721 C C . ALA A 1 93 ? 3.669 10.216 25.573 1.00 42.22 93 ALA A C 1
ATOM 723 O O . ALA A 1 93 ? 4.646 10.758 25.057 1.00 42.22 93 ALA A O 1
ATOM 724 N N . ASP A 1 94 ? 3.477 8.902 25.574 1.00 38.62 94 ASP A N 1
ATOM 725 C CA . ASP A 1 94 ? 4.224 7.945 24.769 1.00 38.62 94 ASP A CA 1
ATOM 726 C C . ASP A 1 94 ? 4.262 8.425 23.303 1.00 38.62 94 ASP A C 1
ATOM 728 O O . ASP A 1 94 ? 3.236 8.528 22.630 1.00 38.62 94 ASP A O 1
ATOM 732 N N . GLN A 1 95 ? 5.458 8.798 22.841 1.00 44.09 95 GLN A N 1
ATOM 733 C CA . GLN A 1 95 ? 5.735 9.333 21.504 1.00 44.09 95 GLN A CA 1
ATOM 734 C C . GLN A 1 95 ? 5.840 8.225 20.434 1.00 44.09 95 GLN A C 1
ATOM 736 O O . GLN A 1 95 ? 6.387 8.466 19.359 1.00 44.09 95 GLN A O 1
ATOM 741 N N . SER A 1 96 ? 5.351 7.006 20.686 1.00 41.50 96 SER A N 1
ATOM 742 C CA . SER A 1 96 ? 5.597 5.854 19.801 1.00 41.50 96 SER A CA 1
ATOM 743 C C . SER A 1 96 ? 4.735 5.758 18.533 1.00 41.50 96 SER A C 1
ATOM 745 O O . SER A 1 96 ? 4.994 4.885 17.711 1.00 41.50 96 SER A O 1
ATOM 747 N N . GLU A 1 97 ? 3.785 6.666 18.280 1.00 45.06 97 GLU A N 1
ATOM 748 C CA . GLU A 1 97 ? 3.035 6.681 17.007 1.00 45.06 97 GLU A CA 1
ATOM 749 C C . GLU A 1 97 ? 3.005 8.082 16.371 1.00 45.06 97 GLU A C 1
ATOM 751 O O . GLU A 1 97 ? 1.976 8.574 15.903 1.00 45.06 97 GLU A O 1
ATOM 756 N N . ALA A 1 98 ? 4.172 8.737 16.329 1.00 40.03 98 ALA A N 1
ATOM 757 C CA . ALA A 1 98 ? 4.425 9.825 15.390 1.00 40.03 98 ALA A CA 1
ATOM 758 C C . ALA A 1 98 ? 4.314 9.270 13.957 1.00 40.03 98 ALA A C 1
ATOM 760 O O . ALA A 1 98 ? 5.222 8.625 13.435 1.00 40.03 98 ALA A O 1
ATOM 761 N N . ARG A 1 99 ? 3.149 9.475 13.333 1.00 53.84 99 ARG A N 1
ATOM 762 C CA . ARG A 1 99 ? 2.870 9.095 11.946 1.00 53.84 99 ARG A CA 1
ATOM 763 C C . ARG A 1 99 ? 3.934 9.666 11.012 1.00 53.84 99 ARG A C 1
ATOM 765 O O . ARG A 1 99 ? 4.027 10.873 10.815 1.00 53.84 99 ARG A O 1
ATOM 772 N N . GLU A 1 100 ? 4.584 8.771 10.281 1.00 46.09 100 GLU A N 1
ATOM 773 C CA . GLU A 1 100 ? 5.439 9.050 9.119 1.00 46.09 100 GLU A CA 1
ATOM 774 C C . GLU A 1 100 ? 4.750 9.890 8.010 1.00 46.09 100 GLU A C 1
ATOM 776 O O . GLU A 1 100 ? 5.399 10.384 7.093 1.00 46.09 100 GLU A O 1
ATOM 781 N N . GLY A 1 101 ? 3.435 10.126 8.112 1.00 46.22 101 GLY A N 1
ATOM 782 C CA . GLY A 1 101 ? 2.684 11.037 7.244 1.00 46.22 101 GLY A CA 1
ATOM 783 C C . GLY A 1 101 ? 2.891 12.532 7.522 1.00 46.22 101 GLY A C 1
ATOM 784 O O . GLY A 1 101 ? 2.716 13.329 6.600 1.00 46.22 101 GLY A O 1
ATOM 785 N N . ASP A 1 102 ? 3.302 12.925 8.732 1.00 49.91 102 ASP A N 1
ATOM 786 C CA . ASP A 1 102 ? 3.437 14.349 9.085 1.00 49.91 102 ASP A CA 1
ATOM 787 C C . ASP A 1 102 ? 4.804 14.929 8.664 1.00 49.91 102 ASP A C 1
ATOM 789 O O . ASP A 1 102 ? 4.910 16.113 8.333 1.00 49.91 102 ASP A O 1
ATOM 793 N N . TYR A 1 103 ? 5.840 14.089 8.538 1.00 47.81 103 TYR A N 1
ATOM 794 C CA . TYR A 1 103 ? 7.164 14.512 8.059 1.00 47.81 103 TYR A CA 1
ATOM 795 C C . TYR A 1 103 ? 7.198 14.842 6.559 1.00 47.81 103 TYR A C 1
ATOM 797 O O . TYR A 1 103 ? 7.992 15.685 6.149 1.00 47.81 103 TYR A O 1
ATOM 805 N N . VAL A 1 104 ? 6.339 14.245 5.721 1.00 51.16 104 VAL A N 1
ATOM 806 C CA . VAL A 1 104 ? 6.342 14.512 4.266 1.00 51.16 104 VAL A CA 1
ATOM 807 C C . VAL A 1 104 ? 5.793 15.909 3.952 1.00 51.16 104 VAL A C 1
ATOM 809 O O . VAL A 1 104 ? 6.360 16.617 3.120 1.00 51.16 104 VAL A O 1
ATOM 812 N N . MET A 1 105 ? 4.750 16.353 4.661 1.00 46.53 105 MET A N 1
ATOM 813 C CA . MET A 1 105 ? 4.205 17.706 4.491 1.00 46.53 105 MET A CA 1
ATOM 814 C C . MET A 1 105 ? 5.099 18.787 5.108 1.00 46.53 105 MET A C 1
ATOM 816 O O . MET A 1 105 ? 5.244 19.856 4.515 1.00 46.53 105 MET A O 1
ATOM 820 N N . LEU A 1 106 ? 5.758 18.518 6.245 1.00 46.91 106 LEU A N 1
ATOM 821 C CA . LEU A 1 106 ? 6.724 19.471 6.808 1.00 46.91 106 LEU A CA 1
ATOM 822 C C . LEU A 1 106 ? 7.986 19.597 5.935 1.00 46.91 106 LEU A C 1
ATOM 824 O O . LEU A 1 106 ? 8.480 20.707 5.739 1.00 46.91 106 LEU A O 1
ATOM 828 N N . ARG A 1 107 ? 8.475 18.495 5.347 1.00 45.03 107 ARG A N 1
ATOM 829 C CA . ARG A 1 107 ? 9.656 18.508 4.464 1.00 45.03 107 ARG A CA 1
ATOM 830 C C . ARG A 1 107 ? 9.382 19.208 3.130 1.00 45.03 107 ARG A C 1
ATOM 832 O O . ARG A 1 107 ? 10.246 19.935 2.654 1.00 45.03 107 ARG A O 1
ATOM 839 N N . LEU A 1 108 ? 8.172 19.084 2.575 1.00 41.44 108 LEU A N 1
ATOM 840 C CA . LEU A 1 108 ? 7.748 19.862 1.399 1.00 41.44 108 LEU A CA 1
ATOM 841 C C . LEU A 1 108 ? 7.670 21.370 1.692 1.00 41.44 108 LEU A C 1
ATOM 843 O O . LEU A 1 108 ? 8.008 22.183 0.835 1.00 41.44 108 LEU A O 1
ATOM 847 N N . ARG A 1 109 ? 7.288 21.761 2.915 1.00 47.41 109 ARG A N 1
ATOM 848 C CA . ARG A 1 109 ? 7.216 23.177 3.308 1.00 47.41 109 ARG A CA 1
ATOM 849 C C . ARG A 1 109 ? 8.598 23.809 3.528 1.00 47.41 109 ARG A C 1
ATOM 851 O O . ARG A 1 109 ? 8.769 24.978 3.199 1.00 47.41 109 ARG A O 1
ATOM 858 N N . ILE A 1 110 ? 9.578 23.037 4.011 1.00 48.88 110 ILE A N 1
ATOM 859 C CA . ILE A 1 110 ? 10.983 23.474 4.131 1.00 48.88 110 ILE A CA 1
ATOM 860 C C . ILE A 1 110 ? 11.640 23.579 2.742 1.00 48.88 110 ILE A C 1
ATOM 862 O O . ILE A 1 110 ? 12.262 24.597 2.448 1.00 48.88 110 ILE A O 1
ATOM 866 N N . GLN A 1 111 ? 11.403 22.613 1.843 1.00 40.25 111 GLN A N 1
ATOM 867 C CA . GLN A 1 111 ? 11.942 22.653 0.474 1.00 40.25 111 GLN A CA 1
ATOM 868 C C . GLN A 1 111 ? 11.416 23.859 -0.336 1.00 40.25 111 GLN A C 1
ATOM 870 O O . GLN A 1 111 ? 12.176 24.471 -1.084 1.00 40.25 111 GLN A O 1
ATOM 875 N N . CYS A 1 112 ? 10.141 24.244 -0.167 1.00 43.12 112 CYS A N 1
ATOM 876 C CA . CYS A 1 112 ? 9.557 25.405 -0.858 1.00 43.12 112 CYS A CA 1
ATOM 877 C C . CY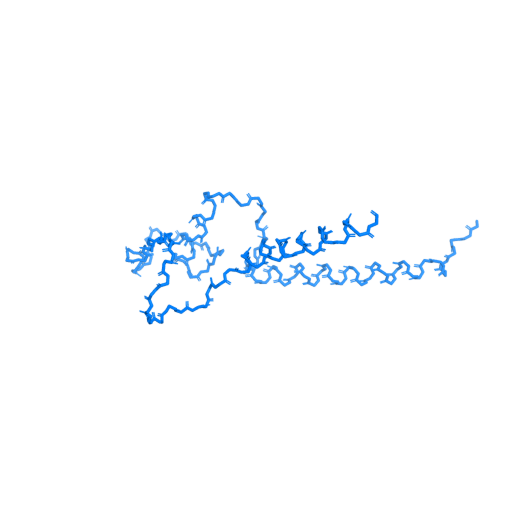S A 1 112 ? 10.118 26.759 -0.390 1.00 43.12 112 CYS A C 1
ATOM 879 O O . CYS A 1 112 ? 10.192 27.690 -1.195 1.00 43.12 112 CYS A O 1
ATOM 881 N N . HIS A 1 113 ? 10.515 26.891 0.881 1.00 43.62 113 HIS A N 1
ATOM 882 C CA . HIS A 1 113 ? 11.116 28.134 1.376 1.00 43.62 113 HIS A CA 1
ATOM 883 C C . HIS A 1 113 ? 12.556 28.308 0.866 1.00 43.62 113 HIS A C 1
ATOM 885 O O . HIS A 1 113 ? 12.978 29.422 0.564 1.00 43.62 113 HIS A O 1
ATOM 891 N N . GLU A 1 114 ? 13.292 27.208 0.687 1.00 46.31 114 GLU A N 1
ATOM 892 C CA . GLU A 1 114 ? 14.665 27.235 0.170 1.00 46.31 114 GLU A CA 1
ATOM 893 C C . GLU A 1 114 ? 14.723 27.577 -1.330 1.00 46.31 114 GLU A C 1
ATOM 895 O O . GLU A 1 114 ? 15.614 28.302 -1.760 1.00 46.31 114 GLU A O 1
ATOM 900 N N . THR A 1 115 ? 13.722 27.175 -2.126 1.00 47.31 115 THR A N 1
ATOM 901 C CA . THR A 1 115 ? 13.634 27.567 -3.548 1.00 47.31 115 THR A CA 1
ATOM 902 C C . THR A 1 115 ? 13.250 29.031 -3.771 1.00 47.31 115 THR A C 1
ATOM 904 O O . THR A 1 115 ? 13.626 29.608 -4.789 1.00 47.31 115 THR A O 1
ATOM 907 N N . PHE A 1 116 ? 12.528 29.662 -2.838 1.00 45.19 116 PHE A N 1
ATOM 908 C CA . PHE A 1 116 ? 12.098 31.057 -3.001 1.00 45.19 116 PHE A CA 1
ATOM 909 C C . PHE A 1 116 ? 13.247 32.058 -2.810 1.00 45.19 116 PHE A C 1
ATOM 911 O O . PHE A 1 116 ? 13.229 33.125 -3.417 1.00 45.19 116 PHE A O 1
ATOM 918 N N . HIS A 1 117 ? 14.278 31.707 -2.034 1.00 45.88 117 HIS A N 1
ATOM 919 C CA . HIS A 1 117 ? 15.424 32.593 -1.810 1.00 45.88 117 HIS A CA 1
ATOM 920 C C . HIS A 1 117 ? 16.415 32.617 -2.986 1.00 45.88 117 HIS A C 1
ATOM 922 O O . HIS A 1 117 ? 17.127 33.602 -3.162 1.00 45.88 117 HIS A O 1
ATOM 928 N N . VAL A 1 118 ? 16.441 31.572 -3.822 1.00 48.38 118 VAL A N 1
ATOM 929 C CA . VAL A 1 118 ? 17.358 31.488 -4.976 1.00 48.38 118 VAL A CA 1
ATOM 930 C C . VAL A 1 118 ? 16.815 32.247 -6.200 1.00 48.38 118 VAL A C 1
ATOM 932 O O . VAL A 1 118 ? 17.593 32.688 -7.038 1.00 48.38 118 VAL A O 1
ATOM 935 N N . CYS A 1 119 ? 15.500 32.484 -6.282 1.00 38.84 119 CYS A N 1
ATOM 936 C CA . CYS A 1 119 ? 14.874 33.204 -7.402 1.00 38.84 119 CYS A CA 1
ATOM 937 C C . CYS A 1 119 ? 14.906 34.742 -7.296 1.00 38.84 119 CYS A C 1
ATOM 939 O O . CYS A 1 119 ? 14.500 35.402 -8.244 1.00 38.84 119 CYS A O 1
ATOM 941 N N . VAL A 1 120 ? 15.350 35.330 -6.177 1.00 46.69 120 VAL A N 1
ATOM 942 C CA . VAL A 1 120 ? 15.355 36.803 -5.980 1.00 46.69 120 VAL A CA 1
ATOM 943 C C . VAL A 1 120 ? 16.758 37.416 -6.172 1.00 46.69 120 VAL A C 1
ATOM 945 O O . VAL A 1 120 ? 16.945 38.612 -5.984 1.00 46.69 120 VAL A O 1
ATOM 948 N N . ILE A 1 121 ? 17.758 36.617 -6.568 1.00 47.84 121 ILE A N 1
ATOM 949 C CA . ILE A 1 121 ? 19.162 37.059 -6.728 1.00 47.84 121 ILE A CA 1
ATOM 950 C C . ILE A 1 121 ? 19.662 36.940 -8.192 1.00 47.84 121 ILE A C 1
ATOM 952 O O . ILE A 1 121 ? 20.852 37.079 -8.453 1.00 47.84 121 ILE A O 1
ATOM 956 N N . PHE A 1 122 ? 18.774 36.754 -9.174 1.00 43.12 122 PHE A N 1
ATOM 957 C CA . PHE A 1 122 ? 19.106 36.883 -10.604 1.00 43.12 122 PHE A CA 1
ATOM 958 C C . PHE A 1 122 ? 18.126 37.798 -11.331 1.00 43.12 122 PHE A C 1
ATOM 960 O O . PHE A 1 122 ? 16.915 37.712 -11.030 1.00 43.12 122 PHE A O 1
#

Radius of gyration: 23.98 Å; chains: 1; bounding box: 47×51×72 Å

Sequence (122 aa):
MGVPFEALIPYGIMLAFFGVSGAGLSKLRHMQNGGKRGRHSVDQWDRQMMERDRRLTGFLRGQTDNVRAPPGFELSHPWKVSGVVAERGGQCADQSEAREGDYVMLRLRIQCHETFHVCVIF

pLDDT: mean 74.77, std 20.85, range [38.62, 97.19]

Secondary structure (DSSP, 8-state):
----HHHHHHHHHHHHHHHHHHHHHHHHHHHHTTTPPPPPS--HHHHHHHHHHHHHHSSTT-----SSPPTTGGG--------------------TT--HHHHHHHHHHHHHHHHHHHTT--

InterPro domains:
  IPR017384 NADH dehydrogenase [ubiquinone] (complex I), alpha subcomplex subunit 1 [PF15879] (4-58)
  IPR017384 NADH dehydrogenase [ubiquinone] (complex I), alpha subcomplex subunit 1 [PTHR17098] (1-81)